Protein AF-A0A932VDP7-F1 (afdb_monomer_lite)

pLDDT: mean 86.71, std 8.05, range [57.81, 96.69]

Radius of gyration: 14.39 Å; chains: 1; bounding box: 36×23×32 Å

Structure (mmCIF, N/CA/C/O backbone):
data_AF-A0A932VDP7-F1
#
_entry.id   AF-A0A932VDP7-F1
#
loop_
_atom_site.group_PDB
_atom_site.id
_atom_site.type_symbol
_atom_site.label_atom_id
_atom_site.label_alt_id
_atom_site.label_comp_id
_atom_site.label_asym_id
_atom_site.label_entity_id
_atom_site.label_seq_id
_atom_site.pdbx_PDB_ins_code
_atom_site.Cartn_x
_atom_site.Cartn_y
_atom_site.Cartn_z
_atom_site.occupancy
_atom_site.B_iso_or_equiv
_atom_site.auth_seq_id
_atom_site.auth_comp_id
_atom_site.auth_asym_id
_atom_site.auth_atom_id
_atom_site.pdbx_PDB_model_num
ATOM 1 N N . MET A 1 1 ? 22.217 -12.089 0.577 1.00 57.81 1 MET A N 1
ATOM 2 C CA . MET A 1 1 ? 20.922 -12.420 -0.064 1.00 57.81 1 MET A CA 1
ATOM 3 C C . MET A 1 1 ? 20.757 -11.551 -1.300 1.00 57.81 1 MET A C 1
ATOM 5 O O . MET A 1 1 ? 21.127 -10.386 -1.232 1.00 57.81 1 MET A O 1
ATOM 9 N N . LYS A 1 2 ? 20.249 -12.089 -2.417 1.00 69.62 2 LYS A N 1
ATOM 10 C CA . LYS A 1 2 ? 19.844 -11.249 -3.556 1.00 69.62 2 LYS A CA 1
ATOM 11 C C . LYS A 1 2 ? 18.520 -10.559 -3.191 1.00 69.62 2 LYS A C 1
ATOM 13 O O . LYS A 1 2 ? 17.637 -11.257 -2.690 1.00 69.62 2 LYS A O 1
ATOM 18 N N . PRO A 1 3 ? 18.375 -9.240 -3.386 1.00 71.06 3 PRO A N 1
ATOM 19 C CA . PRO A 1 3 ? 17.097 -8.575 -3.172 1.00 71.06 3 PRO A CA 1
ATOM 20 C C . PRO A 1 3 ? 16.069 -9.125 -4.166 1.00 71.06 3 PRO A C 1
ATOM 22 O O . PRO A 1 3 ? 16.381 -9.330 -5.338 1.00 71.06 3 PRO A O 1
ATOM 25 N N . ALA A 1 4 ? 14.860 -9.392 -3.682 1.00 81.00 4 ALA A N 1
ATOM 26 C CA . ALA A 1 4 ? 13.760 -9.915 -4.479 1.00 81.00 4 ALA A CA 1
ATOM 27 C C . ALA A 1 4 ? 12.470 -9.173 -4.130 1.00 81.00 4 ALA A C 1
ATOM 29 O O . ALA A 1 4 ? 12.298 -8.689 -3.010 1.00 81.00 4 ALA A O 1
ATOM 30 N N . ILE A 1 5 ? 11.566 -9.098 -5.100 1.00 87.19 5 ILE A N 1
ATOM 31 C CA . ILE A 1 5 ? 10.252 -8.489 -4.921 1.00 87.19 5 ILE A CA 1
ATOM 32 C C . ILE A 1 5 ? 9.361 -9.502 -4.197 1.00 87.19 5 ILE A C 1
ATOM 34 O O . ILE A 1 5 ? 9.287 -10.651 -4.644 1.00 87.19 5 ILE A O 1
ATOM 38 N N . PRO A 1 6 ? 8.683 -9.118 -3.099 1.00 87.62 6 PRO A N 1
ATOM 39 C CA . PRO A 1 6 ? 7.730 -9.990 -2.426 1.00 87.62 6 PRO A CA 1
ATOM 40 C C . PRO A 1 6 ? 6.714 -10.585 -3.404 1.00 87.62 6 PRO A C 1
ATOM 42 O O . PRO A 1 6 ? 6.177 -9.872 -4.245 1.00 87.62 6 PRO A O 1
ATOM 45 N N . ALA A 1 7 ? 6.400 -11.874 -3.256 1.00 88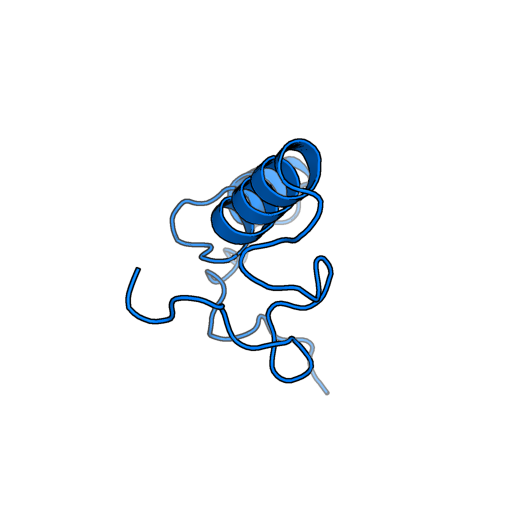.50 7 ALA A N 1
ATOM 46 C CA . ALA A 1 7 ? 5.503 -12.591 -4.171 1.00 88.50 7 ALA A CA 1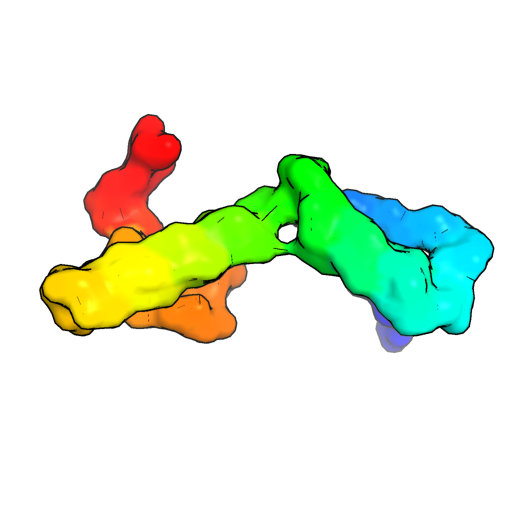
ATOM 47 C C . ALA A 1 7 ? 4.079 -12.005 -4.246 1.00 88.50 7 ALA A C 1
ATOM 49 O O . ALA A 1 7 ? 3.369 -12.234 -5.217 1.00 88.50 7 ALA A O 1
ATOM 50 N N . VAL A 1 8 ? 3.667 -11.249 -3.224 1.00 87.88 8 VAL A N 1
ATOM 51 C CA . VAL A 1 8 ? 2.369 -10.559 -3.172 1.00 87.88 8 VAL A CA 1
ATOM 52 C C . VAL A 1 8 ? 2.318 -9.304 -4.055 1.00 87.88 8 VAL A C 1
ATOM 54 O O . VAL A 1 8 ? 1.236 -8.813 -4.358 1.00 87.88 8 VAL A O 1
ATOM 57 N N . LEU A 1 9 ? 3.474 -8.766 -4.455 1.00 90.81 9 LEU A N 1
ATOM 58 C CA . LEU A 1 9 ? 3.567 -7.586 -5.308 1.00 90.81 9 LEU A CA 1
ATOM 59 C C . LEU A 1 9 ? 3.741 -7.993 -6.778 1.00 90.81 9 LEU A C 1
ATOM 61 O O . LEU A 1 9 ? 4.348 -9.032 -7.067 1.00 90.81 9 LEU A O 1
ATOM 65 N N . PRO A 1 10 ? 3.270 -7.164 -7.729 1.00 91.62 10 PRO A N 1
ATOM 66 C CA . PRO A 1 10 ? 3.569 -7.378 -9.136 1.00 91.62 10 PRO A CA 1
ATOM 67 C C . PRO A 1 10 ? 5.086 -7.392 -9.343 1.00 91.62 10 PRO A C 1
ATOM 69 O O . PRO A 1 10 ? 5.823 -6.647 -8.700 1.00 91.62 10 PRO A O 1
ATOM 72 N N . GLN A 1 11 ? 5.579 -8.228 -10.251 1.00 89.88 11 GLN A N 1
ATOM 73 C CA . GLN A 1 11 ? 7.004 -8.232 -10.577 1.00 89.88 11 GLN A CA 1
ATOM 74 C C . GLN A 1 11 ? 7.358 -6.971 -11.373 1.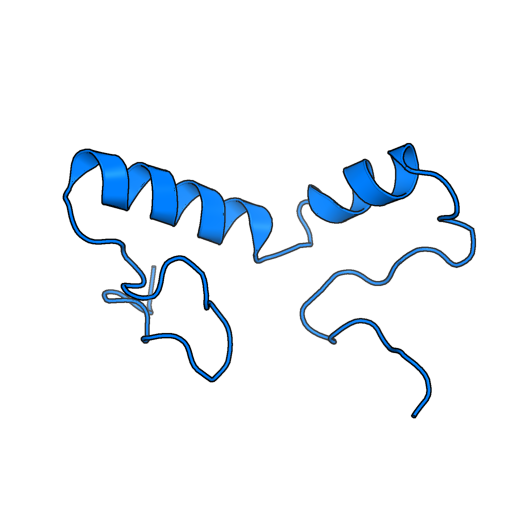00 89.88 11 GLN A C 1
ATOM 76 O O . GLN A 1 11 ? 6.610 -6.562 -12.265 1.00 89.88 11 GLN A O 1
ATOM 81 N N . LEU A 1 12 ? 8.493 -6.346 -11.051 1.00 83.94 12 LEU A N 1
ATOM 82 C CA . LEU A 1 12 ? 9.018 -5.248 -11.857 1.00 83.94 12 LEU A CA 1
ATOM 83 C C . LEU A 1 12 ? 9.492 -5.815 -13.200 1.00 83.94 12 LEU A C 1
ATOM 85 O O . LEU A 1 12 ? 10.221 -6.811 -13.221 1.00 83.94 12 LEU A O 1
ATOM 89 N N . PRO A 1 13 ? 9.121 -5.187 -14.326 1.00 79.31 13 PRO A N 1
ATOM 90 C CA . PRO A 1 13 ? 9.724 -5.501 -15.611 1.00 79.31 13 PRO A CA 1
ATOM 91 C C . PRO A 1 13 ? 11.245 -5.333 -15.534 1.00 79.31 13 PRO A C 1
ATOM 93 O O . PRO A 1 13 ? 11.726 -4.369 -14.942 1.00 79.31 13 PRO A O 1
ATOM 96 N N . ALA A 1 14 ? 12.005 -6.212 -16.191 1.00 74.50 14 ALA A N 1
ATOM 97 C CA . ALA A 1 14 ? 13.474 -6.173 -16.177 1.00 74.50 14 ALA A CA 1
ATOM 98 C C . ALA A 1 14 ? 14.078 -4.835 -16.666 1.00 74.50 14 ALA A C 1
ATOM 100 O O . ALA A 1 14 ? 15.226 -4.532 -16.361 1.00 74.50 14 ALA A O 1
ATOM 101 N N . ALA A 1 15 ? 13.309 -4.032 -17.410 1.00 74.19 15 ALA A N 1
ATOM 102 C CA . ALA A 1 15 ? 13.712 -2.725 -17.931 1.00 74.19 15 ALA A CA 1
ATOM 103 C C . ALA A 1 15 ? 13.201 -1.521 -17.106 1.00 74.19 15 ALA A C 1
ATOM 105 O O . ALA A 1 15 ? 13.375 -0.379 -17.532 1.00 74.19 15 ALA A O 1
ATOM 106 N N . ALA A 1 16 ? 12.551 -1.739 -15.957 1.00 76.06 16 ALA A N 1
ATOM 107 C CA . ALA A 1 16 ? 11.994 -0.668 -15.131 1.00 76.06 16 ALA A CA 1
ATOM 108 C C . ALA A 1 16 ? 13.090 0.068 -14.339 1.00 76.06 16 ALA A C 1
ATOM 110 O O . ALA A 1 16 ? 13.299 -0.179 -13.154 1.00 76.06 16 ALA A O 1
ATOM 111 N N . ASN A 1 17 ? 13.786 0.985 -15.013 1.00 82.38 17 ASN A N 1
ATOM 112 C CA . ASN A 1 17 ? 14.952 1.692 -14.471 1.00 82.38 17 ASN A CA 1
ATOM 113 C C . ASN A 1 17 ? 14.689 3.181 -14.205 1.00 82.38 17 ASN A C 1
ATOM 115 O O . ASN A 1 17 ? 15.584 3.901 -13.762 1.00 82.38 17 ASN A O 1
ATOM 119 N N . THR A 1 18 ? 13.478 3.672 -14.483 1.00 90.38 18 THR A N 1
ATOM 120 C CA . THR A 1 18 ? 13.132 5.085 -14.299 1.00 90.38 18 THR A CA 1
ATOM 121 C C . THR A 1 18 ? 12.167 5.298 -13.134 1.00 90.38 18 THR A C 1
ATOM 123 O O . THR A 1 18 ? 11.376 4.426 -12.774 1.00 90.38 18 THR A O 1
ATOM 126 N N . ARG A 1 19 ? 12.155 6.518 -12.576 1.00 90.31 19 ARG A N 1
ATOM 127 C CA . ARG A 1 19 ? 11.161 6.918 -11.557 1.00 90.31 19 ARG A CA 1
ATOM 128 C C . ARG A 1 19 ? 9.723 6.801 -12.073 1.00 90.31 19 ARG A C 1
ATOM 130 O O . ARG A 1 19 ? 8.814 6.543 -11.293 1.00 90.31 19 ARG A O 1
ATOM 137 N N . ARG A 1 20 ? 9.515 6.985 -13.383 1.00 93.00 20 ARG A N 1
ATOM 138 C CA . ARG A 1 20 ? 8.203 6.832 -14.021 1.00 93.00 20 ARG A CA 1
ATOM 139 C C . ARG A 1 20 ? 7.751 5.375 -14.012 1.00 93.00 20 ARG A C 1
ATOM 141 O O . ARG A 1 20 ? 6.577 5.121 -13.762 1.00 93.00 20 ARG A O 1
ATOM 148 N N . ASP A 1 21 ? 8.662 4.441 -14.265 1.00 91.75 21 ASP A N 1
ATOM 149 C CA . ASP A 1 21 ? 8.351 3.010 -14.224 1.00 91.75 21 ASP A CA 1
ATOM 150 C C . ASP A 1 21 ? 8.034 2.567 -12.798 1.00 91.75 21 ASP A C 1
ATOM 152 O O . ASP A 1 21 ? 7.045 1.869 -12.585 1.00 91.75 21 ASP A O 1
ATOM 156 N N . LEU A 1 22 ? 8.793 3.066 -11.815 1.00 90.50 22 LEU A N 1
ATOM 157 C CA . LEU A 1 22 ? 8.496 2.848 -10.400 1.00 90.50 22 LEU A CA 1
ATOM 158 C C . LEU A 1 22 ? 7.111 3.386 -10.020 1.00 90.50 22 LEU A C 1
ATOM 160 O O . LEU A 1 22 ? 6.347 2.682 -9.368 1.00 90.50 22 LEU A O 1
ATOM 164 N N . ALA A 1 23 ? 6.766 4.606 -10.441 1.00 92.50 23 ALA A N 1
ATOM 165 C CA . ALA A 1 23 ? 5.461 5.194 -10.150 1.00 92.50 23 ALA A CA 1
ATOM 166 C C . ALA A 1 23 ? 4.318 4.360 -10.745 1.00 92.50 23 ALA A C 1
ATOM 168 O O . ALA A 1 23 ? 3.349 4.072 -10.048 1.00 92.50 23 ALA A O 1
ATOM 169 N N . LYS A 1 24 ? 4.455 3.920 -12.004 1.00 92.44 24 LYS A N 1
ATOM 170 C CA . LYS A 1 24 ? 3.477 3.037 -12.658 1.00 92.44 24 LYS A CA 1
ATOM 171 C C . LYS A 1 24 ? 3.344 1.695 -11.943 1.00 92.44 24 LYS A C 1
ATOM 173 O O . LYS A 1 24 ? 2.230 1.230 -11.759 1.00 92.44 24 LYS A O 1
ATOM 178 N N . TRP A 1 25 ? 4.460 1.094 -11.539 1.00 92.62 25 TRP A N 1
ATOM 179 C CA . TRP A 1 25 ? 4.472 -0.166 -10.798 1.00 92.62 25 TRP A CA 1
ATOM 180 C C . TRP A 1 25 ? 3.826 -0.030 -9.412 1.00 92.62 25 TRP A C 1
ATOM 182 O O . TRP A 1 25 ? 3.074 -0.903 -8.983 1.00 92.62 25 TRP A O 1
ATOM 192 N N . LEU A 1 26 ? 4.068 1.091 -8.726 1.00 91.19 26 LEU A N 1
ATOM 193 C CA . LEU A 1 26 ? 3.529 1.358 -7.395 1.00 91.19 26 LEU A CA 1
ATOM 194 C C . LEU A 1 26 ? 1.997 1.458 -7.401 1.00 91.19 26 LEU A C 1
ATOM 196 O O . LEU A 1 26 ? 1.358 0.936 -6.489 1.00 91.19 26 LEU A O 1
ATOM 200 N N . VAL A 1 27 ? 1.412 2.094 -8.420 1.00 93.06 27 VAL A N 1
ATOM 201 C CA . VAL A 1 27 ? -0.049 2.260 -8.567 1.00 93.06 27 VAL A CA 1
A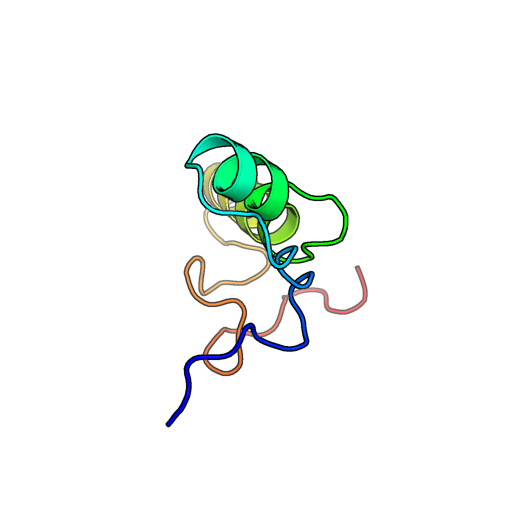TOM 202 C C . VAL A 1 27 ? -0.687 1.231 -9.508 1.00 93.06 27 VAL A C 1
ATOM 204 O O . VAL A 1 27 ? -1.842 1.392 -9.898 1.00 93.06 27 VAL A O 1
ATOM 207 N N . ASP A 1 28 ? 0.051 0.186 -9.893 1.00 93.56 28 ASP A N 1
ATOM 208 C CA . ASP A 1 28 ? -0.470 -0.885 -10.743 1.00 93.56 28 ASP A CA 1
ATOM 209 C C . ASP A 1 28 ? -1.674 -1.552 -10.048 1.00 93.56 28 ASP A C 1
ATOM 211 O O . ASP A 1 28 ? -1.560 -1.902 -8.872 1.00 93.56 28 ASP A O 1
ATOM 215 N N . PRO A 1 29 ? -2.814 -1.778 -10.731 1.00 92.88 29 PRO A N 1
ATOM 216 C CA . PRO A 1 29 ? -3.984 -2.424 -10.127 1.00 92.88 29 PRO A CA 1
ATOM 217 C C . PRO A 1 29 ? -3.708 -3.823 -9.557 1.00 92.88 29 PRO A C 1
ATOM 219 O O . PRO A 1 29 ? -4.452 -4.302 -8.706 1.00 92.88 29 PRO A O 1
ATOM 222 N N . ARG A 1 30 ? -2.639 -4.487 -10.013 1.00 93.31 30 ARG A N 1
ATOM 223 C CA . ARG A 1 30 ? -2.181 -5.779 -9.486 1.00 93.31 30 ARG A CA 1
ATOM 224 C C . ARG A 1 30 ? -1.402 -5.645 -8.180 1.00 93.31 30 ARG A C 1
ATOM 226 O O . ARG A 1 30 ? -1.107 -6.664 -7.568 1.00 93.31 30 ARG A O 1
ATOM 233 N N . ASN A 1 31 ? -1.031 -4.434 -7.762 1.00 93.88 31 ASN A N 1
ATOM 234 C CA . ASN A 1 31 ? -0.482 -4.178 -6.438 1.00 93.88 31 ASN A CA 1
ATOM 235 C C . ASN A 1 31 ? -1.631 -4.136 -5.417 1.00 93.88 31 ASN A C 1
ATOM 237 O O . ASN A 1 31 ? -2.381 -3.158 -5.377 1.00 93.88 31 ASN A O 1
ATOM 241 N N . PRO A 1 32 ? -1.767 -5.155 -4.550 1.00 91.38 32 PRO A N 1
ATOM 242 C CA . PRO A 1 32 ? -2.898 -5.225 -3.637 1.00 91.38 32 PRO A CA 1
ATOM 243 C C . PRO A 1 32 ? -2.793 -4.216 -2.489 1.00 91.38 32 PRO A C 1
ATOM 245 O O . PRO A 1 32 ? -3.781 -3.989 -1.801 1.00 91.38 32 PRO A O 1
ATOM 248 N N . LEU A 1 33 ? -1.621 -3.624 -2.235 1.00 91.88 33 LEU A N 1
ATOM 249 C CA . LEU A 1 33 ? -1.386 -2.823 -1.033 1.00 91.88 33 LEU A CA 1
ATOM 250 C C . LEU A 1 33 ? -1.763 -1.355 -1.217 1.00 91.88 33 LEU A C 1
ATOM 252 O O . LEU A 1 33 ? -2.381 -0.783 -0.326 1.00 91.88 33 LEU A O 1
ATOM 256 N N . THR A 1 34 ? -1.426 -0.743 -2.353 1.00 92.44 34 THR A N 1
ATOM 257 C CA . THR A 1 34 ? -1.541 0.715 -2.538 1.00 92.44 34 THR A CA 1
ATOM 258 C C . THR A 1 34 ? -2.958 1.225 -2.277 1.00 92.44 34 THR A C 1
ATOM 260 O O . THR A 1 34 ? -3.152 2.145 -1.476 1.00 92.44 34 THR A O 1
ATOM 263 N N . SER A 1 35 ? -3.959 0.580 -2.879 1.00 91.94 35 SER A N 1
ATOM 264 C CA . SER A 1 35 ? -5.367 0.934 -2.676 1.00 91.94 35 SER A CA 1
ATOM 265 C C . SER A 1 35 ? -5.818 0.652 -1.242 1.00 91.94 35 SER A C 1
ATOM 267 O O . SER A 1 35 ? -6.431 1.514 -0.618 1.00 91.94 35 SER A O 1
ATOM 269 N N . ARG A 1 36 ? -5.462 -0.512 -0.679 1.00 91.62 36 ARG A N 1
ATOM 270 C CA . ARG A 1 36 ? -5.865 -0.920 0.680 1.00 91.62 36 ARG A CA 1
ATOM 271 C C . ARG A 1 36 ? -5.325 0.023 1.750 1.00 91.62 36 ARG A C 1
ATOM 273 O O . ARG A 1 36 ? -6.081 0.463 2.610 1.00 91.62 36 ARG A O 1
ATOM 280 N N . VAL A 1 37 ? -4.041 0.365 1.672 1.00 92.88 37 VAL A N 1
ATOM 281 C CA . VAL A 1 37 ? -3.390 1.291 2.607 1.00 92.88 37 VAL A CA 1
ATOM 282 C C . VAL A 1 37 ? -4.016 2.678 2.490 1.00 92.88 37 VAL A C 1
ATOM 284 O O . VAL A 1 37 ? -4.369 3.277 3.501 1.00 92.88 37 VAL A O 1
ATOM 287 N N . THR A 1 38 ? -4.217 3.176 1.266 1.00 94.00 38 THR A N 1
ATOM 288 C CA . THR A 1 38 ? -4.817 4.502 1.042 1.00 94.00 38 THR A CA 1
ATOM 289 C C . THR A 1 38 ? -6.238 4.578 1.597 1.00 94.00 38 THR A C 1
ATOM 291 O O . THR A 1 38 ? -6.560 5.511 2.329 1.00 94.00 38 THR A O 1
ATOM 294 N N . VAL A 1 39 ? -7.074 3.576 1.317 1.00 93.88 39 VAL A N 1
ATOM 295 C CA . VAL A 1 39 ? -8.447 3.509 1.839 1.00 93.88 39 VAL A CA 1
ATOM 296 C C . VAL A 1 39 ? -8.452 3.410 3.363 1.00 93.88 39 VAL A C 1
ATOM 298 O O . VAL A 1 39 ? -9.221 4.117 4.007 1.00 93.88 39 VAL A O 1
ATOM 301 N N . ASN A 1 40 ? -7.563 2.609 3.958 1.00 94.62 40 ASN A N 1
ATOM 302 C CA . ASN A 1 40 ? -7.454 2.508 5.412 1.00 94.62 40 ASN A CA 1
ATOM 303 C C . ASN A 1 40 ? -7.094 3.845 6.067 1.00 94.62 40 ASN A C 1
ATOM 305 O O . ASN A 1 40 ? -7.674 4.194 7.090 1.00 94.62 40 ASN A O 1
ATOM 309 N N . ARG A 1 41 ? -6.174 4.606 5.462 1.00 94.31 41 ARG A N 1
ATOM 310 C CA . ARG A 1 41 ? -5.789 5.945 5.933 1.00 94.31 41 ARG A CA 1
ATOM 311 C C . ARG A 1 41 ? -6.945 6.925 5.880 1.00 94.31 41 ARG A C 1
ATOM 313 O O . ARG A 1 41 ? -7.193 7.631 6.851 1.00 94.31 41 ARG A O 1
ATOM 320 N N . ILE A 1 42 ? -7.664 6.942 4.759 1.00 95.62 42 ILE A N 1
ATOM 321 C CA . ILE A 1 42 ? -8.854 7.778 4.592 1.00 95.62 42 ILE A CA 1
ATOM 322 C C . ILE A 1 42 ? -9.893 7.410 5.657 1.00 95.62 42 ILE A C 1
ATOM 324 O O . ILE A 1 42 ? -10.387 8.284 6.360 1.00 95.62 42 ILE A O 1
ATOM 328 N N . TRP A 1 43 ? -10.169 6.118 5.839 1.00 94.75 43 TRP A N 1
ATOM 329 C CA . TRP A 1 43 ? -11.095 5.632 6.859 1.00 94.75 43 TRP A CA 1
ATOM 330 C C . TRP A 1 43 ? -10.678 6.062 8.271 1.00 94.75 43 TRP A C 1
ATOM 332 O O . TRP A 1 43 ? -11.469 6.644 9.008 1.00 94.75 43 TRP A O 1
ATOM 342 N N . GLN A 1 44 ? -9.419 5.836 8.641 1.00 94.56 44 GLN A N 1
ATOM 343 C CA . GLN A 1 44 ? -8.884 6.232 9.941 1.00 94.56 44 GLN A CA 1
ATOM 344 C C . GLN A 1 44 ? -8.973 7.747 10.165 1.00 94.56 44 GLN A C 1
ATOM 346 O O . GLN A 1 44 ? -9.296 8.167 11.273 1.00 94.56 44 GLN A O 1
ATOM 351 N N . ALA A 1 45 ? -8.749 8.565 9.132 1.00 95.31 45 ALA A N 1
ATOM 352 C CA . ALA A 1 45 ? -8.870 10.019 9.229 1.00 95.31 45 ALA A CA 1
ATOM 353 C C . ALA A 1 45 ? -10.303 10.476 9.556 1.00 95.31 45 ALA A C 1
ATOM 355 O O . ALA A 1 45 ? -10.476 11.469 10.259 1.00 95.31 45 ALA A O 1
ATOM 356 N N . TYR A 1 46 ? -11.322 9.748 9.089 1.00 96.69 46 TYR A N 1
ATOM 357 C CA . TYR A 1 46 ? -12.726 10.059 9.373 1.00 96.69 46 TYR A CA 1
ATOM 358 C C . TYR A 1 46 ? -13.246 9.438 10.675 1.00 96.69 46 TYR A C 1
ATOM 360 O O . TYR A 1 46 ? -14.060 10.056 11.357 1.00 96.69 46 TYR A O 1
ATOM 368 N N . PHE A 1 47 ? -12.797 8.231 11.029 1.00 94.06 47 PHE A N 1
ATOM 369 C CA . PHE A 1 47 ? -13.383 7.436 12.119 1.00 94.06 47 PHE A CA 1
ATOM 370 C C . PHE A 1 47 ? -12.459 7.237 13.327 1.00 94.06 47 PHE A C 1
ATOM 372 O O . PHE A 1 47 ? -12.830 6.567 14.287 1.00 94.06 47 PHE A O 1
ATOM 379 N N . GLY A 1 48 ? -11.237 7.771 13.293 1.00 91.94 48 GLY A N 1
ATOM 380 C CA . GLY A 1 48 ? -10.246 7.665 14.368 1.00 91.94 48 GLY A CA 1
ATOM 381 C C . GLY A 1 48 ? -9.542 6.306 14.470 1.00 91.94 48 GLY A C 1
ATOM 382 O O . GLY A 1 48 ? -8.449 6.234 15.024 1.00 91.94 48 GLY A O 1
ATOM 383 N N . LYS A 1 49 ? -10.114 5.235 13.900 1.00 90.88 49 LYS A N 1
ATOM 384 C CA . LYS A 1 49 ? -9.523 3.890 13.849 1.00 90.88 49 LYS A CA 1
ATOM 385 C C . LYS A 1 49 ? -9.628 3.296 12.445 1.00 90.88 49 LYS A C 1
ATOM 387 O O . LYS A 1 49 ? -10.706 3.293 11.857 1.00 90.88 49 LYS A O 1
ATOM 392 N N . GLY A 1 50 ? -8.510 2.789 11.921 1.00 91.06 50 GLY A N 1
ATOM 393 C CA . GLY A 1 50 ? -8.452 2.102 10.629 1.00 91.06 50 GLY A CA 1
ATOM 394 C C . GLY A 1 50 ? -9.145 0.735 10.641 1.00 91.06 50 GLY A C 1
ATOM 395 O O . GLY A 1 50 ? -9.333 0.119 11.690 1.00 91.06 50 GLY A O 1
ATOM 396 N N . ILE A 1 51 ? -9.485 0.237 9.452 1.00 90.75 51 ILE A N 1
ATOM 397 C CA . ILE A 1 51 ? -9.959 -1.141 9.237 1.00 90.75 51 ILE A CA 1
ATOM 398 C C . ILE A 1 51 ? -8.879 -2.135 9.684 1.00 90.75 51 ILE A C 1
ATOM 400 O O . ILE A 1 51 ? -9.188 -3.133 10.337 1.00 90.75 51 ILE A O 1
ATOM 404 N N . VAL A 1 52 ? -7.626 -1.826 9.349 1.00 90.56 52 VAL A N 1
ATOM 405 C CA . VAL A 1 52 ? -6.406 -2.359 9.953 1.00 90.56 52 VAL A CA 1
ATOM 406 C C . VAL A 1 52 ? -5.852 -1.272 10.871 1.00 90.56 52 VAL A C 1
ATOM 408 O O . VAL A 1 52 ? -5.582 -0.155 10.430 1.00 90.56 52 VAL A O 1
ATOM 411 N N . GLU A 1 53 ? -5.703 -1.594 12.153 1.00 87.94 53 GLU A N 1
ATOM 412 C CA . GLU A 1 53 ? -5.298 -0.628 13.184 1.00 87.94 53 GLU A CA 1
ATOM 413 C C . GLU A 1 53 ? -3.837 -0.177 13.031 1.00 87.94 53 GLU A C 1
ATOM 415 O O . GLU A 1 53 ? -3.499 0.974 13.291 1.00 87.94 53 GLU A O 1
ATOM 420 N N . THR A 1 54 ? -2.971 -1.065 12.546 1.00 85.62 54 THR A N 1
ATOM 421 C CA . THR A 1 54 ? -1.570 -0.763 12.245 1.00 85.62 54 THR A CA 1
ATOM 422 C C . THR A 1 54 ? -1.446 -0.129 10.864 1.00 85.62 54 THR A C 1
ATOM 424 O O . THR A 1 54 ? -1.110 -0.787 9.884 1.00 85.62 54 THR A O 1
ATOM 427 N N . GLU A 1 55 ? -1.689 1.175 10.777 1.00 77.75 55 GLU A N 1
ATOM 428 C CA . GLU A 1 55 ? -1.707 1.930 9.514 1.00 77.75 55 GLU A CA 1
ATOM 429 C C . GLU A 1 55 ? -0.471 1.714 8.615 1.00 77.75 55 GLU A C 1
ATOM 431 O O . GLU A 1 55 ? -0.567 1.754 7.389 1.00 77.75 55 GLU A O 1
ATOM 436 N N . ASN A 1 56 ? 0.698 1.477 9.214 1.00 78.94 56 ASN A N 1
ATOM 437 C CA . ASN A 1 56 ? 1.962 1.330 8.491 1.00 78.94 56 ASN A CA 1
ATOM 438 C C . ASN A 1 56 ? 2.420 -0.126 8.331 1.00 78.94 56 ASN A C 1
ATOM 440 O O . ASN A 1 56 ? 3.496 -0.362 7.786 1.00 78.94 56 ASN A O 1
ATOM 444 N N . ASP A 1 57 ? 1.614 -1.097 8.767 1.00 83.12 57 ASP A N 1
ATOM 445 C CA . ASP A 1 57 ? 1.938 -2.514 8.651 1.00 83.12 57 ASP A CA 1
ATOM 446 C C . ASP A 1 57 ? 0.713 -3.328 8.233 1.00 83.12 57 ASP A C 1
ATOM 448 O O . ASP A 1 57 ? -0.206 -3.574 9.010 1.00 83.12 57 ASP A O 1
ATOM 452 N N . PHE A 1 58 ? 0.729 -3.739 6.968 1.00 82.81 58 PHE A N 1
ATOM 453 C CA . PHE A 1 58 ? -0.256 -4.631 6.352 1.00 82.81 58 PHE A CA 1
ATOM 454 C C . PHE A 1 58 ? 0.326 -6.039 6.134 1.00 82.81 58 PHE A C 1
ATOM 456 O O . PHE A 1 58 ? -0.246 -6.856 5.410 1.00 82.81 58 PHE A O 1
ATOM 463 N N . GLY A 1 59 ? 1.506 -6.303 6.699 1.00 78.81 59 GLY A N 1
ATOM 464 C CA . GLY A 1 59 ? 2.224 -7.562 6.618 1.00 78.81 59 GLY A CA 1
ATOM 465 C C . GLY A 1 59 ? 1.974 -8.445 7.838 1.00 78.81 59 GLY A C 1
ATOM 466 O O . GLY A 1 59 ? 0.953 -8.365 8.512 1.00 78.81 59 GLY A O 1
ATOM 467 N N . LYS A 1 60 ? 2.931 -9.331 8.129 1.00 77.94 60 LYS A N 1
ATOM 468 C CA . LYS A 1 60 ? 2.808 -10.324 9.214 1.00 77.94 60 LYS A CA 1
ATOM 469 C C . LYS A 1 60 ? 2.793 -9.713 10.618 1.00 77.94 60 LYS A C 1
ATOM 471 O O . LYS A 1 60 ? 2.375 -10.389 11.551 1.00 77.94 60 LYS A O 1
ATOM 476 N N . GLN A 1 61 ? 3.311 -8.498 10.762 1.00 80.62 61 GLN A N 1
ATOM 477 C CA . GLN A 1 61 ? 3.396 -7.776 12.030 1.00 80.62 61 GLN A CA 1
ATOM 478 C C . GLN A 1 61 ? 2.216 -6.807 12.220 1.00 80.62 61 GLN A C 1
ATOM 480 O O . GLN A 1 61 ? 2.033 -6.275 13.314 1.00 80.62 61 GLN A O 1
ATOM 485 N N . GLY A 1 62 ? 1.382 -6.635 11.190 1.00 81.44 62 GLY A N 1
ATOM 486 C CA . GLY A 1 62 ? 0.163 -5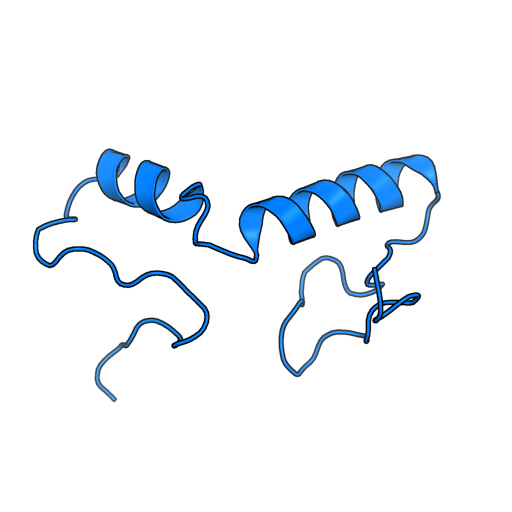.847 11.246 1.00 81.44 62 GLY A CA 1
ATOM 487 C C . GLY A 1 62 ? -0.978 -6.525 12.001 1.00 81.44 62 GLY A C 1
ATOM 488 O O . GLY A 1 62 ? -1.083 -7.754 12.069 1.00 81.44 62 GLY A O 1
ATOM 489 N N . ALA A 1 63 ? -1.879 -5.707 12.540 1.00 82.81 63 ALA A N 1
ATOM 490 C CA . ALA A 1 63 ? -3.153 -6.175 13.057 1.00 82.81 63 ALA A CA 1
ATOM 491 C C . ALA A 1 63 ? -3.990 -6.789 11.926 1.00 82.81 63 ALA A C 1
ATOM 493 O O . ALA A 1 63 ? -3.933 -6.369 10.768 1.00 82.81 63 ALA A O 1
ATOM 494 N N . ARG A 1 64 ? -4.810 -7.787 12.260 1.00 84.62 64 ARG A N 1
ATOM 495 C CA . ARG A 1 64 ? -5.770 -8.321 11.291 1.00 84.62 64 ARG A CA 1
ATOM 496 C C . ARG A 1 64 ? -6.836 -7.264 10.977 1.00 84.62 64 ARG A C 1
ATOM 498 O O . ARG A 1 64 ? -7.171 -6.474 11.863 1.00 84.62 64 ARG A O 1
ATOM 505 N N . PRO A 1 65 ? -7.392 -7.259 9.754 1.00 83.00 65 PRO A N 1
ATOM 506 C CA . PRO A 1 65 ? -8.550 -6.434 9.448 1.00 83.00 65 PRO A CA 1
ATOM 507 C C . PRO A 1 65 ? -9.692 -6.741 10.418 1.00 83.00 65 PRO A C 1
ATOM 509 O O . PRO A 1 65 ? -9.936 -7.903 10.742 1.00 83.00 65 PRO A O 1
ATOM 512 N N . SER A 1 66 ? -10.413 -5.706 10.841 1.00 83.94 66 SER A N 1
ATOM 513 C CA . SER A 1 66 ? -11.615 -5.852 11.673 1.00 83.94 66 SER A CA 1
ATOM 514 C C . SER A 1 66 ? -12.716 -6.685 11.005 1.00 83.94 66 SER A C 1
ATOM 516 O O . SER A 1 66 ? -13.458 -7.374 11.696 1.00 83.94 66 SER A O 1
ATOM 518 N N . HIS A 1 67 ? -12.793 -6.651 9.671 1.00 82.44 67 HIS A N 1
ATOM 519 C CA . HIS A 1 67 ? -13.753 -7.393 8.854 1.00 82.44 67 HIS A CA 1
ATOM 520 C C . HIS A 1 67 ? -12.993 -8.112 7.725 1.00 82.44 67 HIS A C 1
ATOM 522 O O . HIS A 1 67 ? -12.784 -7.522 6.670 1.00 82.44 67 HIS A O 1
ATOM 528 N N . PRO A 1 68 ? -12.503 -9.346 7.951 1.00 80.00 68 PRO A N 1
ATOM 529 C CA . PRO A 1 68 ? -11.614 -10.046 7.013 1.00 80.00 68 PRO A CA 1
ATOM 530 C C . PRO A 1 68 ? -12.256 -10.458 5.683 1.00 80.00 68 PRO A C 1
ATOM 532 O O . PRO A 1 68 ? -11.535 -10.695 4.719 1.00 80.00 68 PRO A O 1
ATOM 535 N N . GLU A 1 69 ? -13.585 -10.572 5.663 1.00 76.62 69 GLU A N 1
ATOM 536 C CA . GLU A 1 69 ? -14.375 -11.082 4.533 1.00 76.62 69 GLU A CA 1
ATOM 537 C C . GLU A 1 69 ? -14.763 -9.990 3.514 1.00 76.62 69 GLU A C 1
ATOM 539 O O . GLU A 1 69 ? -15.372 -10.298 2.490 1.00 76.62 69 GLU A O 1
ATOM 544 N N . LEU A 1 70 ? -14.462 -8.719 3.817 1.00 61.72 70 LEU A N 1
ATOM 545 C CA . LEU A 1 70 ? -14.687 -7.553 2.950 1.00 61.72 70 LEU A CA 1
ATOM 546 C C . LEU A 1 70 ? -13.422 -7.224 2.145 1.00 61.72 70 LEU A C 1
ATOM 548 O O . LEU A 1 70 ? -13.571 -6.870 0.955 1.00 61.72 70 LEU A O 1
#

Sequence (70 aa):
MKPAIPAVLPQLPAAANTRRDLAKWLVDPRNPLTSRVTVNRIWQAYFGKGIVETENDFGKQGARPSHPEL

Secondary structure (DSSP, 8-state):
------TTSPPPPTT--SHHHHHHHHT-TT-HHHHHHHHHHHHHHHHSS-SSS-TT--STTSPPPSSTT-

Foldseek 3Di:
DPDDDPPQADHQDPPQPDPVSVVCSLPPPSNPVNVQLVVQVVVCVVPV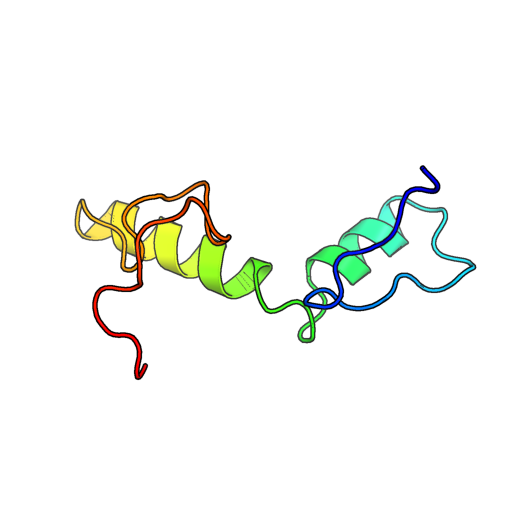AGLWRPSPDPDPPTRAGPDNVD